Protein AF-A0A3A9KCG5-F1 (afdb_monomer_lite)

InterPro domains:
  IPR000683 Gfo/Idh/MocA-like oxidoreductase, N-terminal [PF01408] (4-57)
  IPR036291 NAD(P)-binding domain superfamily [SSF51735] (4-59)

Radius of gyration: 11.22 Å; chains: 1; bounding box: 28×22×27 Å

Secondary structure (DSSP, 8-state):
-PPEEEEEE--SHHHHHHHHHHHTT-STTEEEEEEE-S-HHHHHHHHTTSSS--EEE-S---

Structure (mmCIF, N/CA/C/O backbone):
data_AF-A0A3A9KCG5-F1
#
_entry.id   AF-A0A3A9KCG5-F1
#
loop_
_atom_site.group_PDB
_atom_site.id
_atom_site.type_symbol
_atom_site.label_atom_id
_atom_site.label_alt_id
_atom_site.label_comp_id
_atom_site.label_asym_id
_atom_site.label_entity_id
_atom_site.label_seq_id
_atom_site.pdbx_PDB_ins_code
_atom_site.Cartn_x
_atom_site.Cartn_y
_atom_site.Cartn_z
_atom_site.occupancy
_atom_site.B_iso_or_equiv
_atom_site.auth_seq_id
_atom_site.auth_comp_id
_atom_site.auth_asym_id
_atom_site.auth_atom_id
_atom_site.pdbx_PDB_model_num
ATOM 1 N N . MET A 1 1 ? -15.701 -5.001 15.251 1.00 64.50 1 MET A N 1
ATOM 2 C CA . MET A 1 1 ? -15.889 -4.359 13.934 1.00 64.50 1 MET A CA 1
ATOM 3 C C . MET A 1 1 ? -14.949 -5.036 12.964 1.00 64.50 1 MET A C 1
ATOM 5 O O . MET A 1 1 ? -13.798 -5.238 13.334 1.00 64.50 1 MET A O 1
ATOM 9 N N . GLU A 1 2 ? -15.428 -5.419 11.785 1.00 82.00 2 GLU A N 1
ATOM 10 C CA . GLU A 1 2 ? -14.537 -5.878 10.716 1.00 82.00 2 GLU A CA 1
ATOM 11 C C . GLU A 1 2 ? -13.766 -4.682 10.156 1.00 82.00 2 GLU A C 1
ATOM 13 O O . GLU A 1 2 ? -14.344 -3.618 9.936 1.00 82.00 2 GLU A O 1
ATOM 18 N N . GLN A 1 3 ? -12.454 -4.839 9.983 1.00 88.44 3 GLN A N 1
ATOM 19 C CA . GLN A 1 3 ? -11.618 -3.832 9.337 1.00 88.44 3 GLN A CA 1
ATOM 20 C C . GLN A 1 3 ? -11.688 -4.022 7.821 1.00 88.44 3 GLN A C 1
ATOM 22 O O . GLN A 1 3 ? -11.523 -5.136 7.317 1.00 88.44 3 GLN A O 1
ATOM 27 N N . VAL A 1 4 ? -11.895 -2.932 7.089 1.00 94.69 4 VAL A N 1
ATOM 28 C CA . VAL A 1 4 ? -11.811 -2.910 5.632 1.00 94.69 4 VAL A CA 1
ATOM 29 C C . VAL A 1 4 ? -10.338 -2.943 5.237 1.00 94.69 4 VAL A C 1
ATOM 31 O O . VAL A 1 4 ? -9.562 -2.054 5.588 1.00 94.69 4 VAL A O 1
ATOM 34 N N . ARG A 1 5 ? -9.953 -3.986 4.502 1.00 94.56 5 ARG A N 1
ATOM 35 C CA . ARG A 1 5 ? -8.605 -4.136 3.946 1.00 94.56 5 ARG A CA 1
ATOM 36 C C . ARG A 1 5 ? -8.506 -3.342 2.651 1.00 94.56 5 ARG A C 1
ATOM 38 O O . ARG A 1 5 ? -9.295 -3.566 1.734 1.00 94.56 5 ARG A O 1
ATOM 45 N N . ILE A 1 6 ? -7.558 -2.418 2.593 1.00 95.06 6 ILE A N 1
ATOM 46 C CA . ILE A 1 6 ? -7.364 -1.500 1.474 1.00 95.06 6 ILE A CA 1
ATOM 47 C C . ILE A 1 6 ? -6.117 -1.906 0.692 1.00 95.06 6 ILE A C 1
ATOM 49 O O . ILE A 1 6 ? -5.057 -2.157 1.269 1.00 95.06 6 ILE A O 1
ATOM 53 N N . GLY A 1 7 ? -6.266 -1.943 -0.632 1.00 94.19 7 GLY A N 1
ATOM 54 C CA . GLY A 1 7 ? -5.168 -2.015 -1.587 1.00 94.19 7 GLY A CA 1
ATOM 55 C C . GLY A 1 7 ? -5.051 -0.703 -2.361 1.00 94.19 7 GLY A C 1
ATOM 56 O O . GLY A 1 7 ?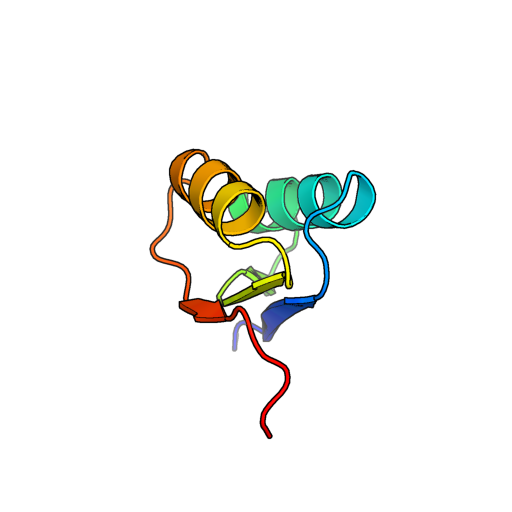 -6.074 -0.123 -2.729 1.00 94.19 7 GLY A O 1
ATOM 57 N N . ILE A 1 8 ? -3.828 -0.235 -2.611 1.00 94.19 8 ILE A N 1
ATOM 58 C CA . ILE A 1 8 ? -3.566 0.964 -3.425 1.00 94.19 8 ILE A CA 1
ATOM 59 C C . ILE A 1 8 ? -2.879 0.559 -4.726 1.00 94.19 8 ILE A C 1
ATOM 61 O O . ILE A 1 8 ? -1.852 -0.109 -4.700 1.00 94.19 8 ILE A O 1
ATOM 65 N N . ILE A 1 9 ? -3.427 0.994 -5.862 1.00 94.25 9 ILE A N 1
ATOM 66 C CA . ILE A 1 9 ? -2.821 0.812 -7.185 1.00 94.25 9 ILE A CA 1
ATOM 67 C C . ILE A 1 9 ? -2.228 2.152 -7.632 1.00 94.25 9 ILE A C 1
ATOM 69 O O . ILE A 1 9 ? -2.955 3.130 -7.801 1.00 94.25 9 ILE A O 1
ATOM 73 N N . GLY A 1 10 ? -0.911 2.172 -7.823 1.00 92.38 10 GLY A N 1
ATOM 74 C CA . GLY A 1 10 ? -0.087 3.340 -8.111 1.00 92.38 10 GLY A CA 1
ATOM 75 C C . GLY A 1 10 ? 0.459 3.997 -6.840 1.00 92.38 10 GLY A C 1
ATOM 76 O O . GLY A 1 10 ? -0.300 4.593 -6.075 1.00 92.38 10 GLY A O 1
ATOM 77 N N . VAL A 1 11 ? 1.782 3.969 -6.646 1.00 91.12 11 VAL A N 1
ATOM 78 C CA . VAL A 1 11 ? 2.502 4.647 -5.546 1.00 91.12 11 VAL A CA 1
ATOM 79 C C . VAL A 1 11 ? 3.238 5.909 -6.009 1.00 91.12 11 VAL A C 1
ATOM 81 O O . VAL A 1 11 ? 4.328 6.243 -5.551 1.00 91.12 11 VAL A O 1
ATOM 84 N N . GLY A 1 12 ? 2.580 6.692 -6.866 1.00 90.00 12 GLY A N 1
ATOM 85 C CA . GLY A 1 12 ? 2.937 8.097 -7.080 1.00 90.00 12 GLY A CA 1
ATOM 86 C C . GLY A 1 12 ? 2.561 8.985 -5.882 1.00 90.00 12 GLY A C 1
ATOM 87 O O . GLY A 1 12 ? 2.077 8.508 -4.856 1.00 90.00 12 GLY A O 1
ATOM 88 N N . ASN A 1 13 ? 2.696 10.308 -6.025 1.00 91.12 13 ASN A N 1
ATOM 89 C CA . ASN A 1 13 ? 2.450 11.272 -4.936 1.00 91.12 13 ASN A CA 1
ATOM 90 C C . ASN A 1 13 ? 1.103 11.079 -4.208 1.00 91.12 13 ASN A C 1
ATOM 92 O O . ASN A 1 13 ? 1.052 11.138 -2.982 1.00 91.12 13 ASN A O 1
ATOM 96 N N . MET A 1 14 ? 0.019 10.824 -4.951 1.00 90.94 14 MET A N 1
ATOM 97 C CA . MET A 1 14 ? -1.311 10.599 -4.366 1.00 90.94 14 MET A CA 1
ATOM 98 C C . MET A 1 14 ? -1.407 9.260 -3.627 1.00 90.94 14 MET A C 1
ATOM 100 O O . MET A 1 14 ? -1.950 9.208 -2.526 1.00 90.94 14 MET A O 1
ATOM 104 N N . GLY A 1 15 ? -0.852 8.190 -4.204 1.00 92.50 15 GLY A N 1
ATOM 105 C CA . GLY A 1 15 ? -0.836 6.867 -3.580 1.00 92.50 15 GLY A CA 1
ATOM 106 C C . GLY A 1 15 ? -0.057 6.869 -2.269 1.00 92.50 15 GLY A C 1
ATOM 107 O O . GLY A 1 15 ? -0.554 6.372 -1.263 1.00 92.50 15 GLY A O 1
ATOM 108 N N . ILE A 1 16 ? 1.105 7.528 -2.253 1.00 91.75 16 ILE A N 1
ATOM 109 C CA . ILE A 1 16 ? 1.942 7.701 -1.058 1.00 91.75 16 ILE A CA 1
ATOM 110 C C . ILE A 1 16 ? 1.189 8.462 0.038 1.00 91.75 16 ILE A C 1
ATOM 112 O O . ILE A 1 16 ? 1.173 8.024 1.190 1.00 91.75 16 ILE A O 1
ATOM 116 N N . ALA A 1 17 ? 0.541 9.582 -0.302 1.00 92.94 17 ALA A N 1
ATOM 117 C CA . ALA A 1 17 ? -0.216 10.369 0.670 1.00 92.94 17 ALA A CA 1
ATOM 118 C C . ALA A 1 17 ? -1.362 9.554 1.291 1.00 92.94 17 ALA A C 1
ATOM 120 O O . ALA A 1 17 ? -1.561 9.593 2.504 1.00 92.94 17 ALA A O 1
ATOM 121 N N . HIS A 1 18 ? -2.082 8.780 0.474 1.00 93.69 18 HIS A N 1
ATOM 122 C CA . HIS A 1 18 ? -3.176 7.934 0.946 1.00 93.69 18 HIS A CA 1
ATOM 123 C C . HIS A 1 18 ? -2.708 6.749 1.786 1.00 93.69 18 HIS A C 1
ATOM 125 O O . HIS A 1 18 ? -3.265 6.466 2.846 1.00 93.69 18 HIS A O 1
ATOM 131 N N . ALA A 1 19 ? -1.643 6.086 1.355 1.00 92.69 19 ALA A N 1
ATOM 132 C CA . ALA A 1 19 ? -1.046 4.995 2.099 1.00 92.69 19 ALA A CA 1
ATOM 133 C C . ALA A 1 19 ? -0.498 5.455 3.463 1.00 92.69 19 ALA A C 1
ATOM 135 O O . ALA A 1 19 ? -0.616 4.721 4.440 1.00 92.69 19 ALA A O 1
ATOM 136 N N . SER A 1 20 ? 0.024 6.684 3.560 1.00 90.69 20 SER A N 1
ATOM 137 C CA . SER A 1 20 ? 0.599 7.223 4.801 1.00 90.69 20 SER A CA 1
ATOM 138 C C . SER A 1 20 ? -0.432 7.387 5.924 1.00 90.69 20 SER A C 1
ATOM 140 O O . SER A 1 20 ? -0.172 6.938 7.039 1.00 90.69 20 SER A O 1
ATOM 142 N N . TYR A 1 21 ? -1.608 7.973 5.659 1.00 92.12 21 TYR A N 1
ATOM 143 C CA . TYR A 1 21 ? -2.640 8.116 6.702 1.00 92.12 21 TYR A CA 1
ATOM 144 C C . TYR A 1 21 ? -3.313 6.774 7.047 1.00 92.12 21 TYR A C 1
ATOM 146 O O . TYR A 1 21 ? -3.777 6.577 8.172 1.00 92.12 21 TYR A O 1
ATOM 154 N N . LEU A 1 22 ? -3.352 5.821 6.102 1.00 92.62 22 LEU A N 1
ATOM 155 C CA . LEU A 1 22 ? -3.830 4.457 6.364 1.00 92.62 22 LEU A CA 1
ATOM 156 C C . LEU A 1 22 ? -2.837 3.683 7.234 1.00 92.62 22 LEU A C 1
ATOM 158 O O . LEU A 1 22 ? -3.251 2.919 8.109 1.00 92.62 22 LEU A O 1
ATOM 162 N N . ASP A 1 23 ? -1.534 3.876 7.020 1.00 90.12 23 ASP A N 1
ATOM 163 C CA . ASP A 1 23 ? -0.505 3.259 7.852 1.00 90.12 23 ASP A CA 1
ATOM 164 C C . ASP A 1 23 ? -0.552 3.796 9.289 1.00 90.12 23 ASP A C 1
ATOM 166 O O . ASP A 1 23 ? -0.571 3.012 10.241 1.00 90.12 23 ASP A O 1
ATOM 170 N N . GLN A 1 24 ? -0.707 5.116 9.429 1.00 91.25 24 GLN A N 1
ATOM 171 C CA . GLN A 1 24 ? -0.834 5.819 10.712 1.00 91.25 24 GLN A CA 1
ATOM 172 C C . GLN A 1 24 ? -2.150 5.532 11.456 1.00 91.25 24 GLN A C 1
ATOM 174 O O . GLN A 1 24 ? -2.289 5.904 12.620 1.00 91.25 24 GLN A O 1
ATOM 179 N N . GLY A 1 25 ? -3.106 4.841 10.824 1.00 90.88 25 GLY A N 1
ATOM 180 C CA . GLY A 1 25 ? -4.377 4.476 11.450 1.00 90.88 25 GLY A CA 1
ATOM 181 C C . GLY A 1 25 ? -5.332 5.657 11.635 1.00 90.88 25 GLY A C 1
ATOM 182 O O . GLY A 1 25 ? -6.204 5.606 12.499 1.00 90.88 25 GLY A O 1
ATOM 183 N N . GLU A 1 26 ? -5.193 6.713 10.829 1.00 94.31 26 GLU A N 1
ATOM 184 C CA . GLU A 1 26 ? -6.054 7.901 10.903 1.00 94.31 26 GLU A CA 1
ATOM 185 C C . GLU A 1 26 ? -7.489 7.620 10.428 1.00 94.31 26 GLU A C 1
ATOM 187 O O . GLU A 1 26 ? -8.424 8.339 10.784 1.00 94.31 26 GLU A O 1
ATOM 192 N N . ILE A 1 27 ? -7.685 6.554 9.642 1.00 92.94 27 ILE A N 1
ATOM 193 C CA . ILE A 1 27 ? -9.006 6.101 9.200 1.00 92.94 27 ILE A CA 1
ATOM 194 C C . ILE A 1 27 ? -9.461 4.916 10.049 1.00 92.94 27 ILE A C 1
ATOM 196 O O . ILE A 1 27 ? -9.008 3.782 9.884 1.00 92.94 27 ILE A O 1
ATOM 200 N N . ASN A 1 28 ? -10.428 5.178 10.927 1.00 93.56 28 ASN A N 1
ATOM 201 C CA . ASN A 1 28 ? -11.052 4.149 11.752 1.00 93.56 28 ASN A CA 1
ATOM 202 C C . ASN A 1 28 ? -11.692 3.054 10.892 1.00 93.56 28 ASN A C 1
ATOM 204 O O . ASN A 1 28 ? -12.505 3.327 10.010 1.00 93.56 28 ASN A O 1
ATOM 208 N N . GLY A 1 29 ? -11.363 1.800 11.203 1.00 94.12 29 GLY A N 1
ATOM 209 C CA . GLY A 1 29 ? -11.921 0.639 10.514 1.00 94.12 29 GLY A CA 1
ATOM 210 C C . GLY A 1 29 ? -11.308 0.357 9.142 1.00 94.12 29 GLY A C 1
ATOM 211 O O . GLY A 1 29 ? -11.828 -0.514 8.453 1.00 94.12 29 GLY A O 1
ATOM 212 N N . ALA A 1 30 ? -10.220 1.028 8.752 1.00 93.94 30 ALA A N 1
ATOM 213 C CA . ALA A 1 30 ? -9.474 0.730 7.532 1.00 93.94 30 ALA A CA 1
ATOM 214 C C . ALA A 1 30 ? -8.026 0.333 7.848 1.00 93.94 30 ALA A C 1
ATOM 216 O O . ALA A 1 30 ? -7.408 0.858 8.772 1.00 93.94 30 ALA A O 1
ATOM 217 N N . VAL A 1 31 ? -7.479 -0.588 7.058 1.00 92.44 31 VAL A N 1
ATOM 218 C CA . VAL A 1 31 ? -6.080 -1.011 7.155 1.00 92.44 31 VAL A CA 1
ATOM 219 C C . VAL A 1 31 ? -5.499 -1.208 5.761 1.00 92.44 31 VAL A C 1
ATOM 221 O O . VAL A 1 31 ? -6.089 -1.896 4.929 1.00 92.44 31 VAL A O 1
ATOM 224 N N . LEU A 1 32 ? -4.345 -0.594 5.494 1.00 94.31 32 LEU A N 1
ATOM 225 C CA . LEU A 1 32 ? -3.578 -0.849 4.276 1.00 94.31 32 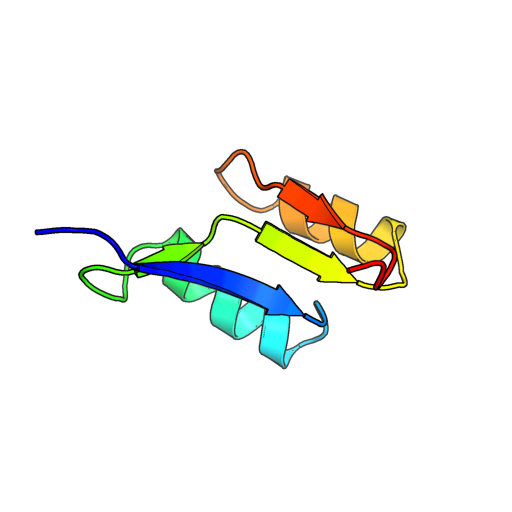LEU A CA 1
ATOM 226 C C . LEU A 1 32 ? -2.956 -2.245 4.360 1.00 94.31 32 LEU A C 1
ATOM 228 O O . LEU A 1 32 ? -2.254 -2.544 5.324 1.00 94.31 32 LEU A O 1
ATOM 232 N N . THR A 1 33 ? -3.220 -3.089 3.365 1.00 94.19 33 THR A N 1
ATOM 233 C CA . THR A 1 33 ? -2.701 -4.469 3.326 1.00 94.19 33 THR A CA 1
ATOM 234 C C . THR A 1 33 ? -1.953 -4.804 2.044 1.00 94.19 33 THR A C 1
ATOM 236 O O . THR A 1 33 ? -1.232 -5.796 2.009 1.00 94.19 33 THR A O 1
ATOM 239 N N . ALA A 1 34 ? -2.133 -4.013 0.985 1.00 94.31 34 ALA A N 1
ATOM 240 C CA . ALA A 1 34 ? -1.491 -4.263 -0.296 1.00 94.31 34 ALA A CA 1
ATOM 241 C C . ALA A 1 34 ? -1.206 -2.973 -1.068 1.00 94.31 34 ALA A C 1
ATOM 243 O O . ALA A 1 34 ? -1.945 -1.990 -0.961 1.00 94.31 34 ALA A O 1
ATOM 244 N N . ILE A 1 35 ? -0.171 -3.013 -1.901 1.00 93.62 35 ILE A N 1
ATOM 245 C CA . ILE A 1 35 ? 0.104 -1.995 -2.914 1.00 93.62 35 ILE A CA 1
ATOM 246 C C . ILE A 1 35 ? 0.414 -2.650 -4.261 1.00 93.62 35 ILE A C 1
ATOM 248 O O . ILE A 1 35 ? 0.893 -3.782 -4.312 1.00 93.62 35 ILE A O 1
ATOM 252 N N . LEU A 1 36 ? 0.181 -1.921 -5.347 1.00 94.25 36 LEU A N 1
ATOM 253 C CA . LEU A 1 36 ? 0.586 -2.309 -6.691 1.00 94.25 36 LEU A CA 1
ATOM 254 C C . LEU A 1 36 ? 1.253 -1.136 -7.395 1.00 94.25 36 LEU A C 1
ATOM 256 O O . LEU A 1 36 ? 0.650 -0.070 -7.485 1.00 94.25 36 LEU A O 1
ATOM 260 N N . ASP A 1 37 ? 2.440 -1.339 -7.960 1.00 93.31 37 ASP A N 1
ATOM 261 C CA . ASP A 1 37 ? 3.027 -0.404 -8.924 1.00 93.31 37 ASP A CA 1
ATOM 262 C C . ASP A 1 37 ? 3.931 -1.131 -9.921 1.00 93.31 37 ASP A C 1
ATOM 264 O O . ASP A 1 37 ? 4.707 -2.010 -9.557 1.00 93.31 37 ASP A O 1
ATOM 268 N N . HIS A 1 38 ? 3.837 -0.755 -11.196 1.00 92.44 38 HIS A N 1
ATOM 269 C CA . HIS A 1 38 ? 4.691 -1.279 -12.263 1.00 92.44 38 HIS A CA 1
ATOM 270 C C . HIS A 1 38 ? 6.187 -0.992 -12.046 1.00 92.44 38 HIS A C 1
ATOM 272 O O . HIS A 1 38 ? 7.039 -1.733 -12.541 1.00 92.44 38 HIS A O 1
ATOM 278 N N . ASN A 1 39 ? 6.524 0.075 -11.316 1.00 92.06 39 ASN A N 1
ATOM 279 C CA . ASN A 1 39 ? 7.890 0.374 -10.924 1.00 92.06 39 ASN A CA 1
ATOM 280 C C . ASN A 1 39 ? 8.212 -0.327 -9.598 1.00 92.06 39 ASN A C 1
ATOM 282 O O . ASN A 1 39 ? 7.949 0.195 -8.512 1.00 92.06 39 ASN A O 1
ATOM 286 N N . LYS A 1 40 ? 8.831 -1.507 -9.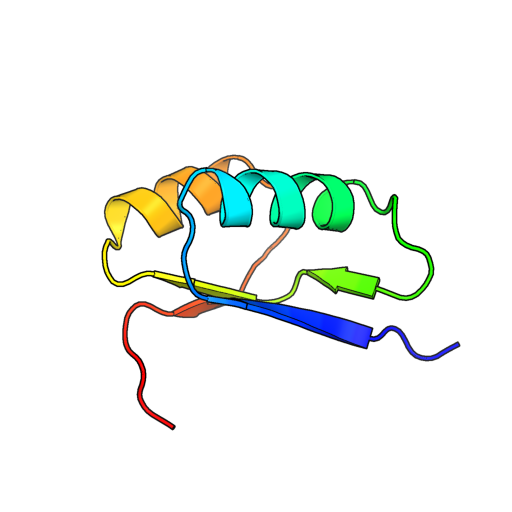702 1.00 89.00 40 LYS A N 1
ATOM 287 C CA . LYS A 1 40 ? 9.214 -2.322 -8.546 1.00 89.00 40 LYS A CA 1
ATOM 288 C C . LYS A 1 40 ? 10.091 -1.573 -7.537 1.00 89.00 40 LYS A C 1
ATOM 290 O O . LYS A 1 40 ? 9.847 -1.672 -6.342 1.00 89.00 40 LYS A O 1
ATOM 295 N N . GLU A 1 41 ? 11.077 -0.811 -8.001 1.00 90.88 41 GLU A N 1
ATOM 296 C CA . GLU A 1 41 ? 11.984 -0.065 -7.118 1.00 90.88 41 GLU A CA 1
ATOM 297 C C . GLU A 1 41 ? 11.231 1.003 -6.313 1.00 90.88 41 GLU A C 1
ATOM 299 O O . GLU A 1 41 ? 11.464 1.174 -5.116 1.00 90.88 41 GLU A O 1
ATOM 304 N N . GLN A 1 42 ? 10.271 1.684 -6.948 1.00 90.00 42 GLN A N 1
ATOM 305 C CA . GLN A 1 42 ? 9.406 2.646 -6.268 1.00 90.00 42 GLN A CA 1
ATOM 306 C C . GLN A 1 42 ? 8.510 1.967 -5.225 1.00 90.00 42 GLN A C 1
ATOM 308 O O . GLN A 1 42 ? 8.382 2.485 -4.115 1.00 90.00 42 GLN A O 1
ATOM 313 N N . ALA A 1 43 ? 7.912 0.822 -5.563 1.00 90.81 43 ALA A N 1
ATOM 314 C CA . ALA A 1 43 ? 7.071 0.059 -4.645 1.00 90.81 43 ALA A CA 1
ATOM 315 C C . ALA A 1 43 ? 7.863 -0.441 -3.425 1.00 90.81 43 ALA A C 1
ATOM 317 O O . ALA A 1 43 ? 7.427 -0.240 -2.291 1.00 90.81 43 ALA A O 1
ATOM 318 N N . ASP A 1 44 ? 9.048 -1.014 -3.649 1.00 89.19 44 ASP A N 1
ATOM 319 C CA . ASP A 1 44 ? 9.919 -1.524 -2.587 1.00 89.19 44 ASP A CA 1
ATOM 320 C C . ASP A 1 44 ? 10.394 -0.380 -1.670 1.00 89.19 44 ASP A C 1
ATOM 322 O O . ASP A 1 44 ? 10.203 -0.443 -0.456 1.00 89.19 44 ASP A O 1
ATOM 326 N N . SER A 1 45 ? 10.908 0.723 -2.239 1.00 89.00 45 SER A N 1
ATOM 327 C CA . SER A 1 45 ? 11.345 1.898 -1.462 1.00 89.00 45 SER A CA 1
ATOM 328 C C . SER A 1 45 ? 10.212 2.530 -0.652 1.00 89.00 45 SER A C 1
ATOM 330 O O . SER A 1 45 ? 10.445 3.175 0.376 1.00 89.00 45 SER A O 1
ATOM 332 N N . PHE A 1 46 ? 8.975 2.409 -1.132 1.00 88.25 46 PHE A N 1
ATOM 333 C CA . PHE A 1 46 ? 7.814 2.881 -0.402 1.00 88.25 46 PHE A CA 1
ATOM 334 C C . PHE A 1 46 ? 7.485 1.964 0.780 1.00 88.25 46 PHE A C 1
ATO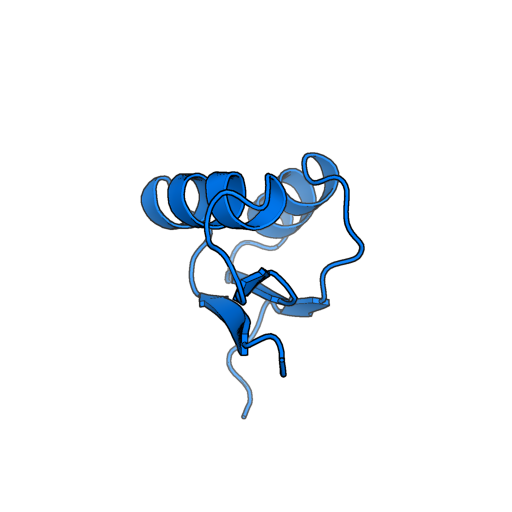M 336 O O . PHE A 1 46 ? 7.306 2.460 1.890 1.00 88.25 46 PHE A O 1
ATOM 343 N N . VAL A 1 47 ? 7.471 0.646 0.574 1.00 88.12 47 VAL A N 1
ATOM 344 C CA . VAL A 1 47 ? 7.174 -0.341 1.627 1.00 88.12 47 VAL A CA 1
ATOM 345 C C . VAL A 1 47 ? 8.223 -0.319 2.733 1.00 88.12 47 VAL A C 1
ATOM 347 O O . VAL A 1 47 ? 7.853 -0.378 3.899 1.00 88.12 47 VAL A O 1
ATOM 350 N N . GLU A 1 48 ? 9.503 -0.126 2.404 1.00 88.56 48 GLU A N 1
ATOM 351 C CA . GLU A 1 48 ? 10.579 0.035 3.396 1.00 88.56 48 GLU A CA 1
ATOM 352 C C . GLU A 1 48 ? 10.340 1.195 4.378 1.00 88.56 48 GLU A C 1
ATOM 354 O O . GLU A 1 48 ? 10.847 1.177 5.500 1.00 88.56 48 GLU A O 1
ATOM 359 N N . LYS A 1 49 ? 9.579 2.218 3.968 1.00 85.69 49 LYS A N 1
ATOM 360 C CA . LYS A 1 49 ? 9.246 3.381 4.808 1.00 85.69 49 LYS A CA 1
ATOM 361 C C . LYS A 1 49 ? 8.012 3.152 5.677 1.00 85.69 49 LYS A C 1
ATOM 363 O O . LYS A 1 49 ? 7.740 3.977 6.549 1.00 85.69 49 LYS A O 1
ATOM 368 N N . LEU A 1 50 ? 7.255 2.088 5.426 1.00 83.06 50 LEU A N 1
ATOM 369 C CA . LEU A 1 50 ? 6.041 1.763 6.161 1.00 83.06 50 LEU A CA 1
ATOM 370 C C . LEU A 1 50 ? 6.343 0.759 7.272 1.00 83.06 50 LEU A C 1
ATOM 372 O O . LEU A 1 50 ? 7.143 -0.159 7.116 1.00 83.06 50 LEU A O 1
AT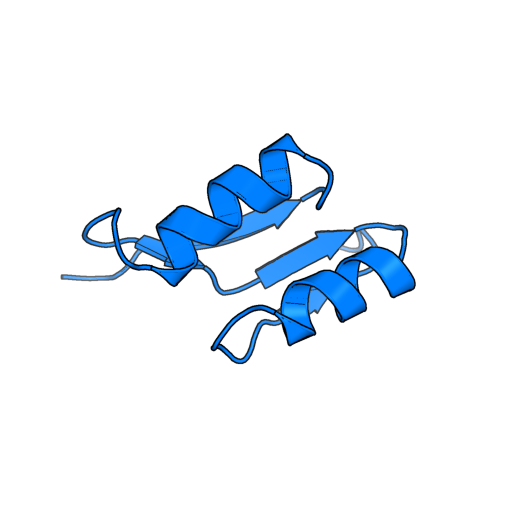OM 376 N N . ASN A 1 51 ? 5.671 0.907 8.412 1.00 71.19 51 ASN A N 1
ATOM 377 C CA . ASN A 1 51 ? 5.921 0.067 9.590 1.00 71.19 51 ASN A CA 1
ATOM 378 C C . ASN A 1 51 ? 5.122 -1.248 9.564 1.00 71.19 51 ASN A C 1
ATOM 380 O O . ASN A 1 51 ? 4.725 -1.757 10.617 1.00 71.19 51 ASN A O 1
ATOM 384 N N . LYS A 1 52 ? 4.822 -1.781 8.374 1.00 77.00 52 LYS A N 1
ATOM 385 C CA . LYS A 1 52 ? 3.934 -2.936 8.193 1.00 77.00 52 LYS A CA 1
ATOM 386 C C . LYS A 1 52 ? 4.405 -3.845 7.073 1.00 77.00 52 LYS A C 1
ATOM 388 O O . LYS A 1 52 ? 4.925 -3.391 6.061 1.00 77.00 52 LYS A O 1
ATOM 393 N N . ASP A 1 53 ? 4.137 -5.132 7.260 1.00 83.00 53 ASP A N 1
ATOM 394 C CA . ASP A 1 53 ? 4.271 -6.131 6.209 1.00 83.00 53 ASP A CA 1
ATOM 395 C C . ASP A 1 53 ? 3.112 -5.955 5.216 1.00 83.00 53 ASP A C 1
ATOM 397 O O . ASP A 1 53 ? 1.941 -6.151 5.561 1.00 83.00 53 ASP A O 1
ATOM 401 N N . LEU A 1 54 ? 3.436 -5.486 4.012 1.00 90.19 54 LEU A N 1
ATOM 402 C CA . LEU A 1 54 ? 2.480 -5.224 2.943 1.00 90.19 54 LEU A CA 1
ATOM 403 C C . LEU A 1 54 ? 2.710 -6.186 1.794 1.00 90.19 54 LEU A C 1
ATOM 405 O O . LEU A 1 54 ? 3.840 -6.424 1.372 1.00 90.19 54 LEU A O 1
ATOM 409 N N . GLN A 1 55 ? 1.615 -6.658 1.208 1.00 92.62 55 GLN A N 1
ATOM 410 C CA . GLN A 1 55 ? 1.707 -7.407 -0.030 1.00 92.62 55 GLN A CA 1
ATOM 411 C C . GLN A 1 55 ? 1.997 -6.452 -1.195 1.00 92.62 55 GLN A C 1
ATOM 413 O O . GLN A 1 55 ? 1.219 -5.536 -1.466 1.00 92.62 55 GLN A O 1
ATOM 418 N N . VAL A 1 56 ? 3.119 -6.667 -1.880 1.00 92.00 56 VAL A N 1
ATOM 419 C CA . VAL A 1 56 ? 3.547 -5.850 -3.021 1.00 92.00 56 VAL A CA 1
ATOM 420 C C . VAL A 1 56 ? 3.289 -6.604 -4.314 1.00 92.00 56 VAL A C 1
ATOM 422 O O . VA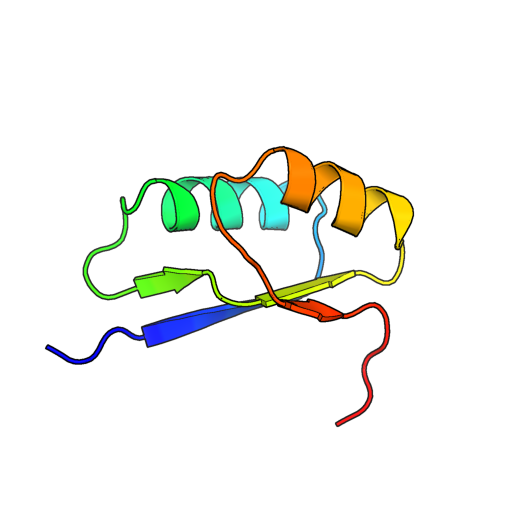L A 1 56 ? 3.775 -7.719 -4.499 1.00 92.00 56 VAL A O 1
ATOM 425 N N . PHE A 1 57 ? 2.551 -5.971 -5.217 1.00 93.06 57 PHE A N 1
ATOM 426 C CA . PHE A 1 57 ? 2.304 -6.456 -6.568 1.00 93.06 57 PHE A CA 1
ATOM 427 C C . PHE A 1 57 ? 2.988 -5.539 -7.582 1.00 93.06 57 PHE A C 1
ATOM 429 O O . PHE A 1 57 ? 3.054 -4.323 -7.399 1.00 93.06 57 PHE A O 1
ATOM 436 N N . THR A 1 58 ? 3.486 -6.114 -8.671 1.00 92.38 58 THR A N 1
ATOM 437 C CA . THR A 1 58 ? 4.123 -5.351 -9.762 1.00 92.38 58 THR A CA 1
ATOM 438 C C . THR A 1 58 ? 3.445 -5.567 -11.109 1.00 92.38 58 THR A C 1
ATOM 440 O O . THR A 1 58 ? 3.791 -4.930 -12.101 1.00 92.38 58 THR A O 1
ATOM 443 N N . ASP A 1 59 ? 2.460 -6.456 -11.147 1.00 88.94 59 ASP A N 1
ATOM 444 C CA . ASP A 1 59 ? 1.691 -6.844 -12.311 1.00 88.94 59 ASP A CA 1
ATOM 445 C C . ASP A 1 59 ? 0.194 -6.876 -11.984 1.00 88.94 59 ASP A C 1
ATOM 447 O O . ASP A 1 59 ? -0.240 -7.212 -10.886 1.00 88.94 59 ASP A O 1
ATOM 451 N N . MET A 1 60 ? -0.619 -6.487 -12.964 1.00 71.94 60 MET A N 1
ATOM 452 C CA . MET A 1 60 ? -2.076 -6.567 -12.874 1.00 71.94 60 MET A CA 1
ATOM 453 C C . MET A 1 60 ? -2.511 -7.900 -13.482 1.00 71.94 60 MET A C 1
ATOM 455 O O . MET A 1 60 ? -2.986 -7.937 -14.617 1.00 71.94 60 MET A O 1
ATOM 459 N N . VAL A 1 61 ? -2.292 -9.002 -12.767 1.00 65.50 61 VAL A N 1
ATOM 460 C CA . VAL A 1 61 ? -2.845 -10.310 -13.144 1.00 65.50 61 VAL A CA 1
ATOM 461 C C . VAL A 1 61 ? -3.921 -10.666 -12.124 1.00 65.50 61 VAL A C 1
ATOM 463 O O . VAL A 1 61 ? -3.642 -10.743 -10.930 1.00 65.50 61 VAL A O 1
ATOM 466 N N . GLY A 1 62 ? -5.162 -10.768 -12.607 1.00 54.62 62 GLY A N 1
ATOM 467 C CA . GLY A 1 62 ? -6.339 -11.119 -11.806 1.00 54.62 62 GLY A CA 1
ATOM 468 C C . GLY A 1 62 ? -6.462 -12.610 -11.545 1.00 54.62 62 GLY A C 1
ATOM 469 O O . GLY A 1 62 ? -5.985 -13.397 -12.394 1.00 54.62 62 GLY A O 1
#

pLDDT: mean 89.09, std 7.92, range [54.62, 95.06]

Organism: NCBI:txid885475

Foldseek 3Di:
DAAAEDEEEDPDPVSLVVQVCLLVCVDPRYHYAEYEDLPPVSQVVSVVPGPDDHHYHNDPDD

Sequence (62 aa):
MEQVRIGIIGVGNMGIAHASYLDQGEINGAVLTAILDHNKEQADSFVEKLNKDLQVFTDMVG